Protein AF-A0A2E8SNA7-F1 (afdb_monomer)

Sequence (87 aa):
MYCYSDIEKSEACDKLGSKVEITRFKGLGEISPKEFKNFIGDSIRLDPVIINKETSVDDLLSFYMGKNTPDRQNFIIDNLKVDIDSA

Mean predicted aligned error: 6.97 Å

Solvent-accessible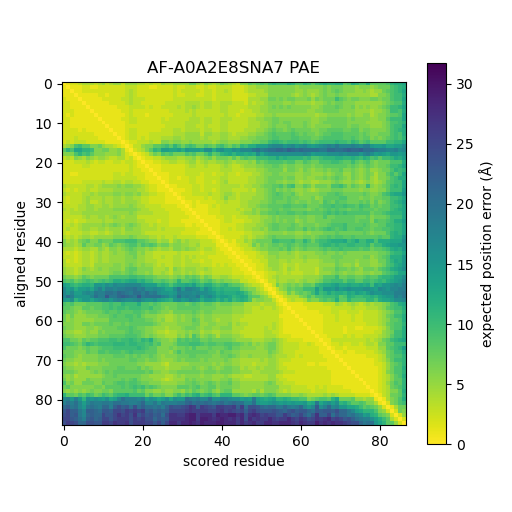 surface area (backbone atoms only — not comparable to full-atom values): 6062 Å² total; per-residue (Å²): 138,90,64,93,47,73,66,51,43,51,56,49,42,69,75,70,44,97,81,72,86,83,85,84,76,92,51,75,88,78,51,54,73,79,61,51,49,74,58,64,55,94,85,44,90,77,84,84,90,80,82,64,89,90,56,58,68,66,60,54,46,46,58,79,71,44,76,95,43,71,67,55,51,52,52,46,63,79,65,58,79,73,76,74,91,80,118

Structure (mmCIF, N/CA/C/O backbone):
data_AF-A0A2E8SNA7-F1
#
_entry.id   AF-A0A2E8SNA7-F1
#
loop_
_atom_site.group_PDB
_atom_site.id
_atom_site.type_symbol
_atom_site.label_atom_id
_atom_site.label_alt_id
_atom_site.label_comp_id
_atom_site.label_asym_id
_atom_site.label_entity_id
_atom_site.label_seq_id
_atom_site.pdbx_PDB_ins_code
_atom_site.Cartn_x
_atom_site.Cartn_y
_atom_site.Cartn_z
_atom_site.occupancy
_atom_si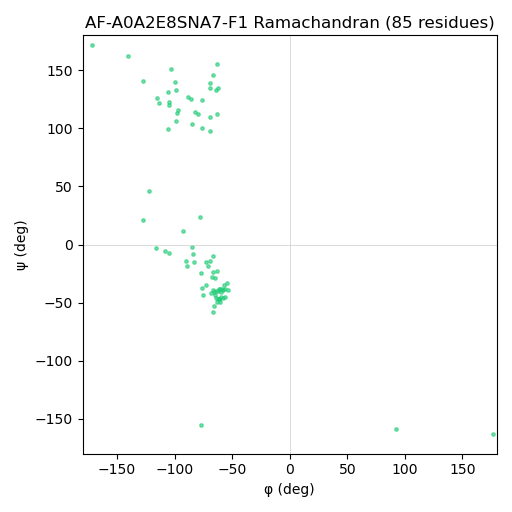te.B_iso_or_equiv
_atom_site.auth_seq_id
_atom_site.auth_comp_id
_atom_site.auth_asym_id
_atom_site.auth_atom_id
_atom_site.pdbx_PDB_model_num
ATOM 1 N N . MET A 1 1 ? -14.479 3.115 14.452 1.00 86.38 1 MET A N 1
ATOM 2 C CA . MET A 1 1 ? -14.640 3.301 12.992 1.00 86.38 1 MET A CA 1
ATOM 3 C C . MET A 1 1 ? -13.249 3.230 12.384 1.00 86.38 1 MET A C 1
ATOM 5 O O . MET A 1 1 ? -12.354 3.816 12.977 1.00 86.38 1 MET A O 1
ATOM 9 N N . TYR A 1 2 ? -13.053 2.495 11.286 1.00 91.88 2 TYR A N 1
ATOM 10 C CA . TYR A 1 2 ? -11.756 2.424 10.595 1.00 91.88 2 TYR A CA 1
ATOM 11 C C . TYR A 1 2 ? -11.765 3.345 9.379 1.00 91.88 2 TYR A C 1
ATOM 13 O O . TYR A 1 2 ? -12.779 3.414 8.686 1.00 91.88 2 TYR A O 1
ATOM 21 N N . CYS A 1 3 ? -10.650 4.035 9.151 1.00 94.50 3 CYS A N 1
ATOM 22 C CA . CYS A 1 3 ? -10.472 4.999 8.068 1.00 94.50 3 CYS A CA 1
ATOM 23 C C . CYS A 1 3 ? -9.201 4.641 7.286 1.00 94.50 3 CYS A C 1
ATOM 25 O O . CYS A 1 3 ? -8.194 4.269 7.889 1.00 94.50 3 CYS A O 1
ATOM 27 N N . TYR A 1 4 ? -9.253 4.769 5.964 1.00 92.75 4 TYR A N 1
ATOM 28 C CA . TYR A 1 4 ? -8.196 4.424 5.008 1.00 92.75 4 TYR A CA 1
ATOM 29 C C . TYR A 1 4 ? -7.673 5.654 4.251 1.00 92.75 4 TYR A C 1
ATOM 31 O O . TYR A 1 4 ? -6.736 5.542 3.464 1.00 92.75 4 TYR A O 1
ATOM 39 N N . SER A 1 5 ? -8.256 6.829 4.498 1.00 93.31 5 SER A N 1
ATOM 40 C CA . SER A 1 5 ? -7.786 8.118 3.992 1.00 93.31 5 SER A CA 1
ATOM 41 C C . SER A 1 5 ? -7.925 9.211 5.054 1.00 93.31 5 SER A C 1
ATOM 43 O O . SER A 1 5 ? -8.678 9.074 6.024 1.00 93.31 5 SER A O 1
ATOM 45 N N . ASP A 1 6 ? -7.212 10.322 4.866 1.00 92.56 6 ASP A N 1
ATOM 46 C CA . ASP A 1 6 ? -7.333 11.487 5.748 1.00 92.56 6 ASP A CA 1
ATOM 47 C C . ASP A 1 6 ? -8.716 12.143 5.684 1.00 92.56 6 ASP A C 1
ATOM 49 O O . ASP A 1 6 ? -9.181 12.681 6.689 1.00 92.56 6 ASP A O 1
ATOM 53 N N . ILE A 1 7 ? -9.389 12.039 4.535 1.00 95.56 7 ILE A N 1
ATOM 54 C CA . ILE A 1 7 ? -10.759 12.524 4.343 1.00 95.56 7 ILE A CA 1
ATOM 55 C C . ILE A 1 7 ? -11.716 11.709 5.217 1.00 95.56 7 ILE A C 1
ATOM 57 O O . ILE A 1 7 ? -12.418 12.284 6.045 1.00 95.56 7 ILE A O 1
ATOM 61 N N . GLU A 1 8 ? -11.669 10.373 5.117 1.00 94.81 8 GLU A N 1
ATOM 62 C CA . GLU A 1 8 ? -12.507 9.487 5.939 1.00 94.81 8 GLU A CA 1
ATOM 63 C C . GLU A 1 8 ? -12.268 9.727 7.437 1.00 94.81 8 GLU A C 1
ATOM 65 O O . GLU A 1 8 ? -13.210 9.744 8.228 1.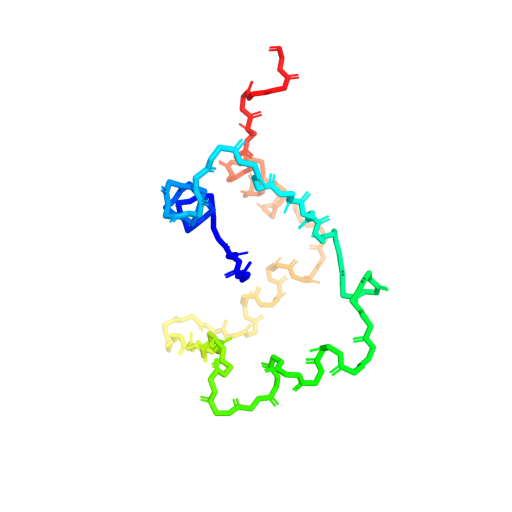00 94.81 8 GLU A O 1
ATOM 70 N N . LYS A 1 9 ? -11.009 9.962 7.831 1.00 93.81 9 LYS A N 1
ATOM 71 C CA . LYS A 1 9 ? -10.645 10.299 9.212 1.00 93.81 9 LYS A CA 1
ATOM 72 C C . LYS A 1 9 ? -11.302 11.605 9.670 1.00 93.81 9 LYS A C 1
ATOM 74 O O . LYS A 1 9 ? -11.844 11.635 10.771 1.00 93.81 9 LYS A O 1
ATOM 79 N N . SER A 1 10 ? -11.247 12.668 8.863 1.00 93.00 10 SER A N 1
ATOM 80 C CA . SER A 1 10 ? -11.862 13.961 9.202 1.00 93.00 10 SER A CA 1
ATOM 81 C C . SER A 1 10 ? -13.372 13.823 9.391 1.00 93.00 10 SER A C 1
ATOM 83 O O . SER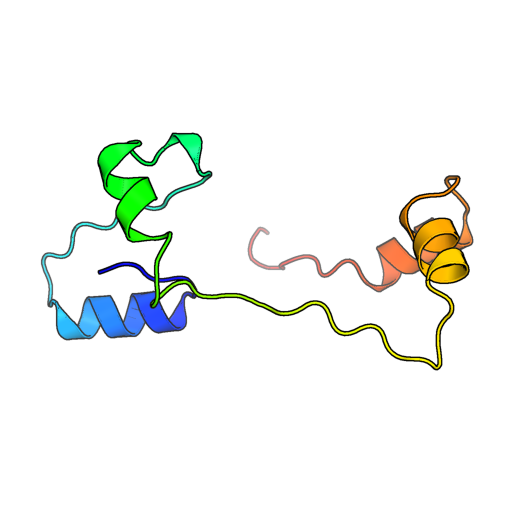 A 1 10 ? -13.898 14.197 10.435 1.00 93.00 10 SER A O 1
ATOM 85 N N . GLU A 1 11 ? -14.052 13.191 8.432 1.00 94.94 11 GLU A N 1
ATOM 86 C CA . GLU A 1 11 ? -15.500 12.961 8.480 1.00 94.94 11 GLU A CA 1
ATOM 87 C C . GLU A 1 11 ? -15.911 12.094 9.684 1.00 94.94 11 GLU A C 1
ATOM 89 O O . GLU A 1 11 ? -16.934 12.338 10.330 1.00 94.94 11 GLU A O 1
ATOM 94 N N . ALA A 1 12 ? -15.102 11.085 10.023 1.00 94.25 12 ALA A N 1
ATOM 95 C CA . ALA A 1 12 ? -15.317 10.241 11.193 1.00 94.25 12 ALA A CA 1
ATOM 96 C C . ALA A 1 12 ? -15.191 11.026 12.506 1.00 94.25 12 ALA A C 1
ATOM 98 O O . ALA A 1 12 ? -16.014 10.842 13.407 1.00 94.25 12 ALA A O 1
ATOM 99 N N . CYS A 1 13 ? -14.184 11.897 12.615 1.00 92.44 13 CYS A N 1
ATOM 100 C CA . CYS A 1 13 ? -13.997 12.768 13.773 1.00 92.44 13 CYS A CA 1
ATOM 101 C C . CYS A 1 13 ? -15.186 13.720 13.949 1.00 92.44 13 CYS A C 1
ATOM 103 O O . CYS A 1 13 ? -15.747 13.787 15.043 1.00 92.44 13 CYS A O 1
ATOM 105 N N . ASP A 1 14 ? -15.631 14.368 12.870 1.00 92.31 14 ASP A N 1
ATOM 106 C CA . ASP A 1 14 ? -16.780 15.281 12.896 1.00 92.31 14 ASP A CA 1
ATOM 107 C C . ASP A 1 14 ? -18.067 14.564 13.332 1.00 92.31 14 ASP A C 1
ATOM 109 O O . ASP A 1 14 ? -18.865 15.099 14.104 1.00 92.31 14 ASP A O 1
ATOM 113 N N . LYS A 1 15 ? -18.249 13.309 12.897 1.00 93.62 15 LYS A N 1
ATOM 114 C CA . LYS A 1 15 ? -19.412 12.483 13.251 1.00 93.62 15 LYS A CA 1
ATOM 115 C C . LYS A 1 15 ? -19.401 11.986 14.700 1.00 93.62 15 LYS A C 1
ATOM 117 O O . LYS A 1 15 ? -20.468 11.818 15.289 1.00 93.62 15 LYS A O 1
ATOM 122 N N . LEU A 1 16 ? -18.229 11.684 15.258 1.00 90.88 16 LEU A N 1
ATOM 123 C CA . LEU A 1 16 ? -18.086 11.118 16.606 1.00 90.88 16 LEU A CA 1
ATOM 124 C C . LEU A 1 16 ? -17.956 12.196 17.700 1.00 90.88 16 LEU A C 1
ATOM 126 O O . LEU A 1 16 ? -18.209 11.907 18.871 1.00 90.88 16 LEU A O 1
ATOM 130 N N . GLY A 1 17 ? -17.617 13.436 17.331 1.00 88.00 17 GLY A N 1
ATOM 131 C CA . GLY A 1 17 ? -17.567 14.591 18.227 1.00 88.00 17 GLY A CA 1
ATOM 132 C C . GLY A 1 17 ? -16.189 14.841 18.849 1.00 88.00 17 GLY A C 1
ATOM 133 O O . GLY A 1 17 ? -15.157 14.427 18.343 1.00 88.00 17 GLY A O 1
ATOM 134 N N . SER A 1 18 ? -16.145 15.560 19.970 1.00 78.94 18 SER A N 1
ATOM 135 C CA . SER A 1 18 ? -14.914 16.174 20.499 1.00 78.94 18 SER A CA 1
ATOM 136 C C . SER A 1 18 ? -14.024 15.279 21.377 1.00 78.94 18 SER A C 1
ATOM 138 O O . SER A 1 18 ? -12.965 15.724 21.812 1.00 78.94 18 SER A O 1
ATOM 140 N N . LYS A 1 19 ? -14.415 14.029 21.659 1.00 85.62 19 LYS A N 1
ATOM 141 C CA . LYS A 1 19 ? -13.657 13.094 22.522 1.00 85.62 19 LYS A CA 1
ATOM 142 C C . LYS A 1 19 ? -13.298 11.788 21.809 1.00 85.62 19 LYS A C 1
ATOM 144 O O . LYS A 1 19 ? -13.501 10.705 22.353 1.00 85.62 19 LYS A O 1
ATOM 149 N N . VAL A 1 20 ? -12.806 11.885 20.578 1.00 90.50 20 VAL A N 1
ATOM 150 C CA . VAL A 1 20 ? -12.384 10.712 19.800 1.00 90.50 20 VAL A CA 1
ATOM 151 C C . VAL A 1 20 ? -10.945 10.359 20.148 1.00 90.50 20 VAL A C 1
ATOM 153 O O . VAL A 1 20 ? -10.049 11.192 20.028 1.00 90.50 20 VAL A O 1
ATOM 156 N N . GLU A 1 21 ? -10.722 9.114 20.555 1.00 91.75 21 GLU A N 1
ATOM 157 C CA . GLU A 1 21 ? -9.384 8.538 20.641 1.00 91.75 21 GLU A CA 1
ATOM 158 C C . GLU A 1 21 ? -9.028 7.911 19.291 1.00 91.75 21 GLU A C 1
ATOM 160 O O . GLU A 1 21 ? -9.794 7.117 18.738 1.00 91.75 21 GLU A O 1
ATOM 165 N N . ILE A 1 22 ? -7.881 8.304 18.738 1.00 92.50 22 ILE A N 1
ATOM 166 C CA . ILE A 1 22 ? -7.440 7.882 17.409 1.00 92.50 22 ILE A CA 1
ATOM 167 C C . ILE A 1 22 ? -6.200 7.009 17.557 1.00 92.50 22 ILE A C 1
ATOM 169 O O . ILE A 1 22 ? -5.163 7.459 18.043 1.00 92.50 22 ILE A O 1
ATOM 173 N N . THR A 1 23 ? -6.283 5.779 17.060 1.00 93.00 23 THR A N 1
ATOM 174 C CA . THR A 1 23 ? -5.139 4.873 16.932 1.00 93.00 23 THR A CA 1
ATOM 175 C C . THR A 1 23 ? -4.720 4.797 15.468 1.00 93.00 23 THR A C 1
ATOM 177 O O . THR A 1 23 ? -5.521 4.439 14.604 1.00 93.00 23 THR A O 1
ATOM 180 N N . ARG A 1 24 ? -3.460 5.135 15.173 1.00 94.00 24 ARG A N 1
ATOM 181 C CA . ARG A 1 24 ? -2.877 5.005 13.831 1.00 94.00 24 ARG A CA 1
ATOM 182 C C . ARG A 1 24 ? -2.071 3.715 13.746 1.00 94.00 24 ARG A C 1
ATOM 184 O O . ARG A 1 24 ? -1.007 3.638 14.350 1.00 94.00 24 ARG A O 1
ATOM 191 N N . PHE A 1 25 ? -2.540 2.769 12.940 1.00 93.69 25 PHE A N 1
ATOM 192 C CA . PHE A 1 25 ? -1.810 1.540 12.645 1.00 93.69 25 PHE A CA 1
ATOM 193 C C . PHE A 1 25 ? -0.672 1.815 11.657 1.00 93.69 25 PHE A C 1
ATOM 195 O O . PHE A 1 25 ? -0.914 2.344 10.570 1.00 93.69 25 PHE A O 1
ATOM 202 N N . LYS A 1 26 ? 0.570 1.464 12.010 1.00 93.19 26 LYS A N 1
ATOM 203 C CA . LYS A 1 26 ? 1.728 1.574 11.093 1.00 93.19 26 LYS A CA 1
ATOM 204 C C . LYS A 1 26 ? 1.965 0.312 10.266 1.00 93.19 26 LYS A C 1
ATOM 206 O O . LYS A 1 26 ? 2.708 0.340 9.289 1.00 93.19 26 LYS A O 1
ATOM 211 N N . GLY A 1 27 ? 1.337 -0.792 10.652 1.00 92.31 27 GLY A N 1
ATOM 212 C CA . GLY A 1 27 ? 1.412 -2.066 9.956 1.00 92.31 27 GLY A CA 1
ATOM 213 C C . GLY A 1 27 ? 0.429 -3.074 10.540 1.00 92.31 27 GLY A C 1
ATOM 214 O O . GLY A 1 27 ? -0.179 -2.843 11.583 1.00 92.31 27 GLY A O 1
ATOM 215 N N . LEU A 1 28 ? 0.289 -4.219 9.872 1.00 91.25 28 LEU A N 1
ATOM 216 C CA . LEU A 1 28 ? -0.697 -5.241 10.245 1.00 91.25 28 LEU A CA 1
ATOM 217 C C . LEU A 1 28 ? -0.409 -5.909 11.600 1.00 91.25 28 LEU A C 1
ATOM 219 O O . LEU A 1 28 ? -1.331 -6.403 12.238 1.00 91.25 28 LEU A O 1
ATOM 223 N N . GLY A 1 29 ? 0.847 -5.902 12.059 1.00 91.75 29 GLY A N 1
ATOM 224 C CA . GLY A 1 29 ? 1.242 -6.499 13.341 1.00 91.75 29 GLY A CA 1
ATOM 225 C C . GLY A 1 29 ? 0.723 -5.762 14.582 1.00 91.75 29 GLY A C 1
ATOM 226 O O . GLY A 1 29 ? 0.767 -6.319 15.673 1.00 91.75 29 GLY A O 1
ATOM 227 N N . GLU A 1 30 ? 0.223 -4.533 14.427 1.00 93.69 30 GLU A N 1
ATOM 228 C CA . GLU A 1 30 ? -0.388 -3.755 15.514 1.00 93.69 30 GLU A CA 1
ATOM 229 C C . GLU A 1 30 ? -1.875 -4.109 15.731 1.00 93.69 30 GLU A C 1
ATOM 231 O O . GLU A 1 30 ? -2.475 -3.668 16.708 1.00 93.69 30 GLU A O 1
ATOM 236 N N . ILE A 1 31 ? -2.472 -4.923 14.848 1.00 93.06 31 ILE A N 1
ATOM 237 C CA . ILE A 1 31 ? -3.871 -5.361 14.929 1.00 93.06 31 ILE A CA 1
ATOM 238 C C . ILE A 1 31 ? -3.930 -6.766 15.537 1.00 93.06 31 ILE A C 1
ATOM 240 O O . ILE A 1 31 ? -3.213 -7.678 15.123 1.00 93.06 31 ILE A O 1
ATOM 244 N N . SER A 1 32 ? -4.824 -6.978 16.505 1.00 92.44 32 SER A N 1
ATOM 245 C CA . SER A 1 32 ? -4.996 -8.309 17.097 1.00 92.44 32 SER A CA 1
ATOM 246 C C . SER A 1 32 ? -5.574 -9.310 16.076 1.00 92.44 32 SER A C 1
ATOM 248 O O . SER A 1 32 ? -6.437 -8.937 15.280 1.00 92.44 32 SER A O 1
ATOM 250 N N . PRO A 1 33 ? -5.214 -10.609 16.107 1.00 92.12 33 PRO A N 1
ATOM 251 C CA . PRO A 1 33 ? -5.734 -11.584 15.137 1.00 92.12 33 PRO A CA 1
ATOM 252 C C . PRO A 1 33 ? -7.268 -11.682 15.102 1.00 92.12 33 PRO A C 1
ATOM 254 O O . PRO A 1 33 ? -7.867 -11.880 14.044 1.00 92.12 33 PRO A O 1
ATOM 257 N N . LYS A 1 34 ? -7.918 -11.521 16.263 1.00 90.81 34 LYS A N 1
ATOM 258 C CA . LYS A 1 34 ? -9.383 -11.539 16.390 1.00 90.81 34 LYS A CA 1
ATOM 259 C C . LYS A 1 34 ? -10.030 -10.345 15.687 1.00 90.81 34 LYS A C 1
ATOM 261 O O . LYS A 1 34 ? -11.086 -10.500 15.085 1.00 90.81 34 LYS A O 1
ATOM 266 N N . GLU A 1 35 ? -9.404 -9.178 15.778 1.00 89.88 35 GLU A N 1
ATOM 267 C CA . GLU A 1 35 ? -9.850 -7.954 15.118 1.00 89.88 35 GLU A CA 1
ATOM 268 C C . GLU A 1 35 ? -9.549 -7.993 13.618 1.00 89.88 35 GLU A C 1
ATOM 270 O O . GLU A 1 35 ? -10.433 -7.701 12.818 1.00 89.88 35 GLU A O 1
ATOM 275 N N . PHE A 1 36 ? -8.353 -8.455 13.230 1.00 90.75 36 PHE A N 1
ATOM 276 C CA . PHE A 1 36 ? -7.943 -8.562 11.829 1.00 90.75 36 PHE A CA 1
ATOM 277 C C . PHE A 1 36 ? -8.911 -9.420 11.005 1.00 90.75 36 PHE A C 1
ATOM 279 O O . PHE A 1 36 ? -9.258 -9.073 9.877 1.00 90.75 36 PHE A O 1
ATOM 286 N N . LYS A 1 37 ? -9.426 -10.507 11.596 1.00 89.81 37 LYS A N 1
ATOM 287 C CA . LYS A 1 37 ? -10.427 -11.373 10.958 1.00 89.81 37 LYS A CA 1
ATOM 288 C C . LYS A 1 37 ? -11.665 -10.605 10.477 1.00 89.81 37 LYS A C 1
ATOM 290 O O . LYS A 1 37 ? -12.222 -10.974 9.452 1.00 89.81 37 LYS A O 1
ATOM 295 N N . ASN A 1 38 ? -12.078 -9.540 11.165 1.00 88.81 38 ASN A N 1
ATOM 296 C CA . ASN A 1 38 ? -13.263 -8.763 10.786 1.00 88.81 38 ASN A CA 1
ATOM 297 C C . ASN A 1 38 ? -13.061 -7.942 9.503 1.00 88.81 38 ASN A C 1
ATOM 299 O O . ASN A 1 38 ? -14.042 -7.530 8.891 1.00 88.81 38 ASN A O 1
ATOM 303 N N . PHE A 1 39 ? -11.814 -7.706 9.087 1.00 89.56 39 PHE A N 1
ATOM 304 C CA . PHE A 1 39 ? -11.510 -7.038 7.819 1.00 89.56 39 PHE A CA 1
ATOM 305 C C . PHE A 1 39 ? -11.538 -7.992 6.624 1.00 89.56 39 PHE A C 1
ATOM 307 O O . PHE A 1 39 ? -11.577 -7.537 5.483 1.00 89.56 39 PHE A O 1
ATOM 314 N N . ILE A 1 40 ? -11.516 -9.303 6.877 1.00 89.94 40 ILE A N 1
ATOM 315 C CA . ILE A 1 40 ? -11.513 -10.338 5.849 1.00 89.94 40 ILE A CA 1
ATOM 316 C C . ILE A 1 40 ? -12.901 -10.982 5.805 1.00 89.94 40 ILE A C 1
ATOM 318 O O . ILE A 1 40 ? -13.237 -11.839 6.620 1.00 89.94 40 ILE A O 1
ATOM 322 N N . GLY A 1 41 ? -13.720 -10.551 4.851 1.00 88.38 41 GLY A N 1
ATOM 323 C CA . GLY A 1 41 ? -15.092 -11.019 4.658 1.00 88.38 41 GLY A CA 1
ATOM 324 C C . GLY A 1 41 ? -15.765 -10.258 3.521 1.00 88.38 41 GLY A C 1
ATOM 325 O O . GLY A 1 41 ? -15.085 -9.592 2.753 1.00 88.38 41 GLY A O 1
ATOM 326 N N . ASP A 1 42 ? -17.090 -10.303 3.428 1.00 89.81 42 ASP A N 1
ATOM 327 C CA . ASP A 1 42 ? -17.824 -9.731 2.285 1.00 89.81 42 ASP A CA 1
ATOM 328 C C . ASP A 1 42 ? -17.667 -8.206 2.137 1.00 89.81 42 ASP A C 1
ATOM 330 O O . ASP A 1 42 ? -17.828 -7.663 1.048 1.00 89.81 42 ASP A O 1
ATOM 334 N N . SER A 1 43 ? -17.326 -7.503 3.223 1.00 87.12 43 SER A N 1
ATOM 335 C CA . SER A 1 43 ? -17.076 -6.056 3.238 1.00 87.12 43 SER A CA 1
ATOM 336 C C . SER A 1 43 ? -15.604 -5.677 3.036 1.00 87.12 43 SER A C 1
ATOM 338 O O . SER A 1 43 ? -15.226 -4.533 3.301 1.00 87.12 43 SER A O 1
ATOM 340 N N . ILE A 1 44 ? -14.750 -6.627 2.644 1.00 93.38 44 ILE A N 1
ATOM 341 C CA . ILE A 1 44 ? -13.338 -6.360 2.368 1.00 93.38 44 ILE A CA 1
ATOM 342 C C . ILE A 1 44 ? -13.197 -5.380 1.198 1.00 93.38 44 ILE A C 1
ATOM 344 O O . ILE A 1 44 ? -13.845 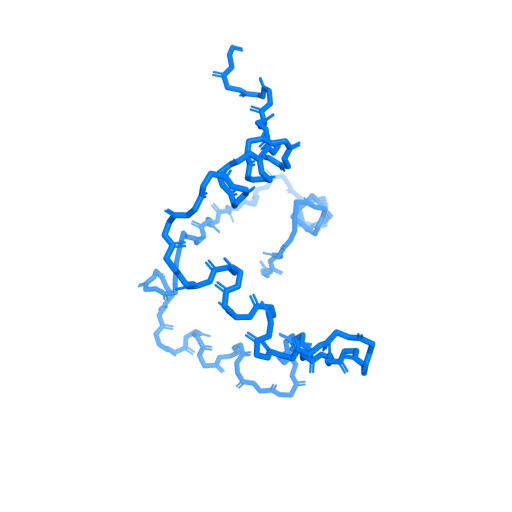-5.512 0.160 1.00 93.38 44 ILE A O 1
ATOM 348 N N . ARG A 1 45 ? -12.328 -4.382 1.367 1.00 90.19 45 ARG A N 1
ATOM 349 C CA . ARG A 1 45 ? -11.986 -3.423 0.312 1.00 90.19 45 ARG A CA 1
ATOM 350 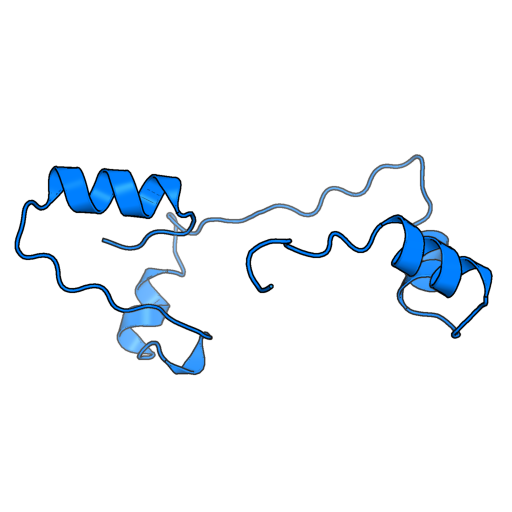C C . ARG A 1 45 ? -10.875 -4.027 -0.548 1.00 90.19 45 ARG A C 1
ATOM 352 O O . ARG A 1 45 ? -9.734 -4.099 -0.101 1.00 90.19 45 ARG A O 1
ATOM 359 N N . LEU A 1 46 ? -11.227 -4.512 -1.736 1.00 92.12 46 LEU A N 1
ATOM 360 C CA . LEU A 1 46 ? -10.285 -5.087 -2.698 1.00 92.12 46 LEU A CA 1
ATOM 361 C C . LEU A 1 46 ? -10.053 -4.113 -3.843 1.00 92.12 46 LEU A C 1
ATOM 363 O O . LEU A 1 46 ? -11.015 -3.674 -4.469 1.00 92.12 46 LEU A O 1
ATOM 367 N N . ASP A 1 47 ? -8.784 -3.881 -4.165 1.00 90.50 47 ASP A N 1
ATOM 368 C CA . ASP A 1 47 ? -8.389 -3.209 -5.397 1.00 90.50 47 ASP A CA 1
ATOM 369 C C . ASP A 1 47 ? -7.970 -4.268 -6.426 1.00 90.50 47 ASP A C 1
ATOM 371 O O . ASP A 1 47 ? -6.921 -4.906 -6.271 1.00 90.50 47 ASP A O 1
ATOM 375 N N . PRO A 1 48 ? -8.795 -4.531 -7.456 1.00 91.88 48 PRO A N 1
ATOM 376 C CA . PRO A 1 48 ? -8.465 -5.520 -8.468 1.00 91.88 48 PRO A CA 1
ATOM 377 C C . PRO A 1 48 ? -7.302 -5.030 -9.334 1.00 91.88 48 PRO A C 1
ATOM 379 O O . PRO A 1 48 ? -7.297 -3.905 -9.832 1.00 91.88 48 PRO A O 1
ATOM 382 N N . VAL A 1 49 ? -6.332 -5.909 -9.576 1.00 88.38 49 VAL A N 1
ATOM 383 C CA . VAL A 1 49 ? -5.221 -5.619 -10.488 1.00 88.38 49 VAL A CA 1
ATOM 384 C C . VAL A 1 49 ? -5.696 -5.808 -11.926 1.00 88.38 49 VAL A C 1
ATOM 386 O O . VAL A 1 49 ? -5.973 -6.928 -12.357 1.00 88.38 49 VAL A O 1
ATOM 389 N N . ILE A 1 50 ? -5.784 -4.708 -12.675 1.00 87.50 50 ILE A N 1
ATOM 390 C CA . ILE A 1 50 ? -6.152 -4.707 -14.095 1.00 87.50 50 ILE A CA 1
ATOM 391 C C . ILE A 1 50 ? -4.889 -4.477 -14.923 1.00 87.50 50 ILE A C 1
ATOM 393 O O . ILE A 1 50 ? -4.230 -3.448 -14.790 1.00 87.50 50 ILE A O 1
ATOM 397 N N . ILE A 1 51 ? -4.560 -5.427 -15.796 1.00 81.31 51 ILE A N 1
ATOM 398 C CA . ILE A 1 51 ? -3.390 -5.342 -16.675 1.00 81.31 51 ILE A CA 1
ATOM 399 C C . ILE A 1 51 ? -3.848 -4.829 -18.042 1.00 81.31 51 ILE A C 1
ATOM 401 O O . ILE A 1 51 ? -4.635 -5.488 -18.727 1.00 81.31 51 ILE A O 1
ATOM 405 N N . ASN A 1 52 ? -3.372 -3.644 -18.434 1.00 78.62 52 ASN A N 1
ATOM 406 C CA . ASN A 1 52 ? -3.627 -3.098 -19.766 1.00 78.62 52 ASN A CA 1
ATOM 407 C C . ASN A 1 52 ? -2.871 -3.928 -20.821 1.00 78.62 52 ASN A C 1
ATOM 409 O O . ASN A 1 52 ? -1.725 -4.312 -20.611 1.00 78.62 52 ASN A O 1
ATOM 413 N N . LYS A 1 53 ? -3.509 -4.201 -21.964 1.00 77.38 53 LYS A N 1
ATOM 414 C CA . LYS A 1 53 ? -2.939 -5.008 -23.056 1.00 77.38 53 LYS A CA 1
ATOM 415 C C . LYS A 1 53 ? -1.842 -4.286 -23.843 1.00 77.38 53 LYS A C 1
ATOM 417 O O . LYS A 1 53 ? -1.142 -4.927 -24.618 1.00 77.38 53 LYS A O 1
ATOM 422 N N . GLU A 1 54 ? -1.734 -2.971 -23.686 1.00 78.75 54 GLU A N 1
ATOM 423 C CA . GLU A 1 54 ? -0.806 -2.120 -24.441 1.00 78.75 54 GLU A CA 1
ATOM 424 C C . GLU A 1 54 ? 0.642 -2.213 -23.938 1.00 78.75 54 GLU A C 1
ATOM 426 O O . GLU A 1 54 ? 1.569 -1.998 -24.715 1.00 78.75 54 GLU A O 1
ATOM 431 N N . THR A 1 55 ? 0.845 -2.585 -22.670 1.00 76.56 55 THR A N 1
ATOM 432 C CA . THR A 1 55 ? 2.174 -2.740 -22.065 1.00 76.56 55 THR A CA 1
ATOM 433 C C . THR A 1 55 ? 2.397 -4.200 -21.697 1.00 76.56 55 THR A C 1
ATOM 435 O O . THR A 1 55 ? 1.602 -4.786 -20.961 1.00 76.56 55 THR A O 1
ATOM 438 N N . SER A 1 56 ? 3.494 -4.791 -22.173 1.00 86.25 56 SER A N 1
ATOM 439 C CA . SER A 1 56 ? 3.889 -6.134 -21.747 1.00 86.25 56 SER A CA 1
ATOM 440 C C . SER A 1 56 ? 4.218 -6.142 -20.252 1.00 86.25 56 SER A C 1
ATOM 442 O O . SER A 1 56 ? 4.967 -5.293 -19.761 1.00 86.25 56 SER A O 1
ATOM 444 N N . VAL A 1 57 ? 3.687 -7.126 -19.525 1.00 88.31 57 VAL A N 1
ATOM 445 C CA . VAL A 1 57 ? 4.009 -7.343 -18.104 1.00 88.31 57 VAL A CA 1
ATOM 446 C C . VAL A 1 57 ? 5.510 -7.569 -17.920 1.00 88.31 57 VAL A C 1
ATOM 448 O O . VAL A 1 57 ? 6.094 -7.053 -16.967 1.00 88.31 57 VAL A O 1
ATOM 451 N N . ASP A 1 58 ? 6.142 -8.280 -18.854 1.00 90.44 58 ASP A N 1
ATOM 452 C CA . ASP A 1 58 ? 7.570 -8.592 -18.799 1.00 90.44 58 ASP A CA 1
ATOM 453 C C . ASP A 1 58 ? 8.432 -7.326 -18.887 1.00 90.44 58 ASP A C 1
ATOM 455 O O . ASP A 1 58 ? 9.406 -7.188 -18.140 1.00 90.44 58 ASP A O 1
ATOM 459 N N . ASP A 1 59 ? 8.049 -6.371 -19.739 1.00 88.75 59 ASP A N 1
ATOM 460 C CA . ASP A 1 59 ? 8.763 -5.098 -19.889 1.00 88.75 59 ASP A CA 1
ATOM 461 C C . ASP A 1 59 ? 8.609 -4.232 -18.633 1.00 88.75 59 ASP A C 1
ATOM 463 O O . ASP A 1 59 ? 9.587 -3.671 -18.132 1.00 88.75 59 ASP A O 1
ATOM 467 N N . LEU A 1 60 ? 7.398 -4.184 -18.066 1.00 89.94 60 LEU A N 1
ATOM 468 C CA . LEU A 1 60 ? 7.116 -3.456 -16.828 1.00 89.94 60 LEU A CA 1
ATOM 469 C C . LEU A 1 60 ? 7.928 -4.012 -15.650 1.00 89.94 60 LEU A C 1
ATOM 471 O O . LEU A 1 60 ? 8.559 -3.251 -14.911 1.00 89.94 60 LEU A O 1
ATOM 475 N N . LEU A 1 61 ? 7.953 -5.336 -15.483 1.00 92.19 61 LEU A N 1
ATOM 476 C CA . LEU A 1 61 ? 8.729 -5.987 -14.428 1.00 92.19 61 LEU A CA 1
ATOM 477 C C . LEU A 1 61 ? 10.232 -5.805 -14.643 1.00 92.19 61 LEU A C 1
ATOM 479 O O . LEU A 1 61 ? 10.952 -5.515 -13.688 1.00 92.19 61 LEU A O 1
ATOM 483 N N . SER A 1 62 ? 10.713 -5.918 -15.880 1.00 92.88 62 SER A N 1
ATOM 484 C CA . SER A 1 62 ? 12.129 -5.712 -16.201 1.00 92.88 62 SER A CA 1
ATOM 485 C C . SER A 1 62 ? 12.577 -4.289 -15.884 1.00 92.88 62 SER A C 1
ATOM 487 O O . SER A 1 62 ? 13.661 -4.095 -15.333 1.00 92.88 62 SER A O 1
ATOM 489 N N . PHE A 1 63 ? 11.729 -3.299 -16.163 1.00 93.06 63 PHE A N 1
ATOM 490 C CA . PHE A 1 63 ? 11.998 -1.912 -15.821 1.00 93.06 63 PHE A CA 1
ATOM 491 C C . PHE A 1 63 ? 12.017 -1.695 -14.300 1.00 93.06 63 PHE A C 1
ATOM 493 O O . PHE A 1 63 ? 13.041 -1.296 -13.748 1.00 93.06 63 PHE A O 1
ATOM 500 N N . TYR A 1 64 ? 10.931 -2.004 -13.583 1.00 92.56 64 TYR A N 1
ATOM 501 C CA . TYR A 1 64 ? 10.838 -1.672 -12.154 1.00 92.56 64 TYR A CA 1
ATOM 502 C C . TYR A 1 64 ? 11.654 -2.600 -11.242 1.00 92.56 64 TYR A C 1
ATOM 504 O O . TYR A 1 64 ? 12.248 -2.128 -10.275 1.00 92.56 64 TYR A O 1
ATOM 512 N N . MET A 1 65 ? 11.724 -3.898 -11.545 1.00 94.06 65 MET A N 1
ATOM 513 C CA . MET A 1 65 ? 12.325 -4.931 -10.682 1.00 94.06 65 MET A CA 1
ATOM 514 C C . MET A 1 65 ? 13.659 -5.477 -11.215 1.00 94.06 65 MET A C 1
ATOM 516 O O . MET A 1 65 ? 14.316 -6.266 -10.538 1.00 94.06 65 MET A O 1
ATOM 520 N N . GLY A 1 66 ? 14.077 -5.077 -12.420 1.00 92.19 66 GLY A N 1
ATOM 521 C CA . GLY A 1 66 ? 15.322 -5.538 -13.032 1.00 92.19 66 GLY A CA 1
ATOM 522 C C . GLY A 1 66 ? 16.582 -4.871 -12.473 1.00 92.19 66 GLY A C 1
ATOM 523 O O . GLY A 1 66 ? 16.639 -4.388 -11.337 1.00 92.19 66 GLY A O 1
ATOM 524 N N . LYS A 1 67 ? 17.638 -4.844 -13.292 1.00 94.12 67 LYS A N 1
ATOM 525 C CA . LYS A 1 67 ? 18.928 -4.246 -12.914 1.00 94.12 67 LYS A CA 1
ATOM 526 C C . LYS A 1 67 ? 18.797 -2.745 -12.657 1.00 94.12 67 LYS A C 1
ATOM 528 O O . LYS A 1 67 ? 17.930 -2.074 -13.204 1.00 94.12 67 LYS A O 1
ATOM 533 N N . ASN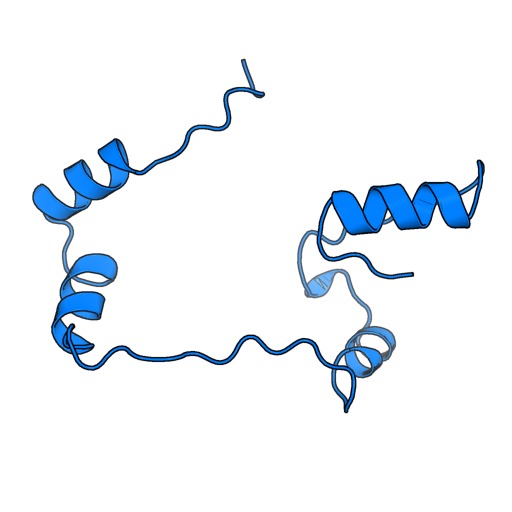 A 1 68 ? 19.710 -2.206 -11.852 1.00 92.88 68 ASN A N 1
ATOM 534 C CA . ASN A 1 68 ? 19.780 -0.767 -11.638 1.00 92.88 68 ASN A CA 1
ATOM 535 C C . ASN A 1 68 ? 20.418 -0.065 -12.838 1.00 92.88 68 ASN A C 1
ATOM 537 O O . ASN A 1 68 ? 21.636 -0.084 -12.995 1.00 92.88 68 ASN A O 1
ATOM 541 N N . THR A 1 69 ? 19.581 0.510 -13.694 1.00 96.06 69 THR A N 1
ATOM 542 C CA . THR A 1 69 ? 19.990 1.241 -14.899 1.00 96.06 69 THR A CA 1
ATOM 543 C C . THR A 1 69 ? 19.892 2.757 -14.689 1.00 96.06 69 THR A C 1
ATOM 545 O O . THR A 1 69 ? 18.979 3.181 -13.973 1.00 96.06 69 THR A O 1
ATOM 548 N N . PRO A 1 70 ? 20.722 3.575 -15.366 1.00 96.69 70 PRO A N 1
ATOM 549 C CA . PRO A 1 70 ? 20.596 5.036 -15.347 1.00 96.69 70 PRO A CA 1
ATOM 550 C C . PRO A 1 70 ? 19.195 5.537 -15.727 1.00 96.69 70 PRO A C 1
ATOM 552 O O . PRO A 1 70 ? 18.674 6.431 -15.072 1.00 96.69 70 PRO A O 1
ATOM 555 N N . ASP A 1 71 ? 18.543 4.908 -16.710 1.00 95.56 71 ASP A N 1
ATOM 556 C CA . ASP A 1 71 ? 17.198 5.303 -17.157 1.00 95.56 71 ASP A CA 1
ATOM 557 C C . ASP A 1 71 ? 16.160 5.166 -16.040 1.00 95.56 71 ASP A C 1
ATOM 559 O O . ASP A 1 71 ? 15.413 6.099 -15.756 1.00 95.56 71 ASP A O 1
ATOM 563 N N . ARG A 1 72 ? 16.165 4.027 -15.337 1.00 95.69 72 ARG A N 1
ATOM 564 C CA . ARG A 1 72 ? 15.328 3.812 -14.149 1.00 95.69 72 ARG A CA 1
ATOM 565 C C . ARG A 1 72 ? 15.620 4.821 -13.043 1.00 95.69 72 ARG A C 1
ATOM 567 O O . ARG A 1 72 ? 14.695 5.290 -12.391 1.00 95.69 72 ARG A O 1
ATOM 574 N N . GLN A 1 73 ? 16.891 5.139 -12.811 1.00 93.94 73 GLN A N 1
ATOM 575 C C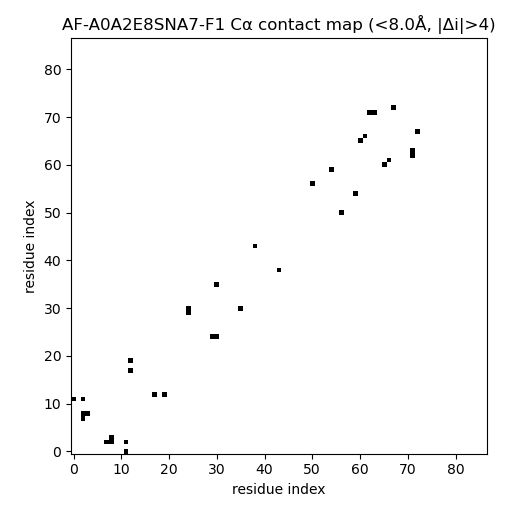A . GLN A 1 73 ? 17.272 6.116 -11.795 1.00 93.94 73 GLN A CA 1
ATOM 576 C C . GLN A 1 73 ? 16.724 7.506 -12.131 1.00 93.94 73 GLN A C 1
ATOM 578 O O . GLN A 1 73 ? 16.083 8.112 -11.277 1.00 93.94 73 GLN A O 1
ATOM 583 N N . ASN A 1 74 ? 16.930 7.978 -13.362 1.00 96.19 74 ASN A N 1
ATOM 584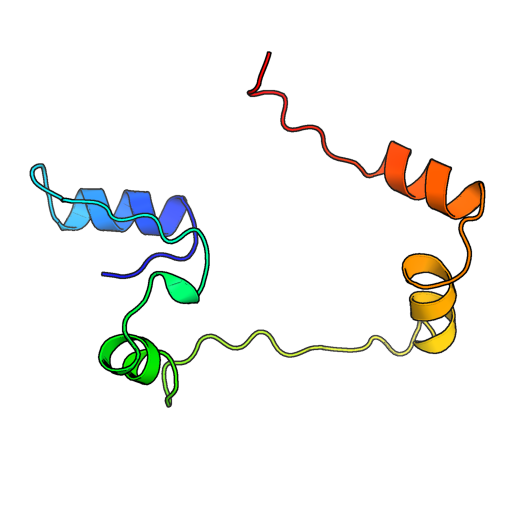 C CA . ASN A 1 74 ? 16.409 9.264 -13.825 1.00 96.19 74 ASN A CA 1
ATOM 585 C C . ASN A 1 74 ? 14.880 9.287 -13.745 1.00 96.19 74 ASN A C 1
ATOM 587 O O . ASN A 1 74 ? 14.316 10.203 -13.161 1.00 96.19 74 ASN A O 1
ATOM 591 N N . PHE A 1 75 ? 14.218 8.214 -14.195 1.00 95.06 75 PHE A N 1
ATOM 592 C CA . PHE A 1 75 ? 12.768 8.073 -14.073 1.00 95.06 75 PHE A CA 1
ATOM 593 C C . PHE A 1 75 ? 12.289 8.201 -12.622 1.00 95.06 75 PHE A C 1
ATOM 595 O O . PHE A 1 75 ? 11.306 8.891 -12.362 1.00 95.06 75 PHE A O 1
ATOM 602 N N . ILE A 1 76 ? 12.963 7.550 -11.666 1.00 93.00 76 ILE A N 1
ATOM 603 C CA . ILE A 1 76 ? 12.611 7.664 -10.246 1.00 93.00 76 ILE A CA 1
ATOM 604 C C . ILE A 1 76 ? 12.823 9.095 -9.760 1.00 93.00 76 ILE A C 1
ATOM 606 O O . ILE A 1 76 ? 11.934 9.618 -9.107 1.00 93.00 76 ILE A O 1
ATOM 610 N N . ILE A 1 77 ? 13.954 9.733 -10.077 1.00 91.94 77 ILE A N 1
ATOM 611 C CA . ILE A 1 77 ? 14.245 11.114 -9.658 1.00 91.94 77 ILE A CA 1
ATOM 612 C C . ILE A 1 77 ? 13.167 12.075 -10.170 1.00 91.94 77 ILE A C 1
ATOM 614 O O . ILE A 1 77 ? 12.644 12.865 -9.390 1.00 91.94 77 ILE A O 1
ATOM 618 N N . ASP A 1 78 ? 12.790 11.956 -11.441 1.00 93.56 78 ASP A N 1
ATOM 619 C CA . ASP A 1 78 ? 11.809 12.837 -12.077 1.00 93.56 78 ASP A CA 1
ATOM 620 C C . ASP A 1 78 ? 10.389 12.655 -11.511 1.00 93.56 78 ASP A C 1
ATOM 622 O O . ASP A 1 78 ? 9.585 13.587 -11.527 1.00 93.56 78 ASP A O 1
ATOM 626 N N . ASN A 1 79 ? 10.065 11.458 -11.007 1.00 92.31 79 ASN A N 1
ATOM 627 C CA . ASN A 1 79 ? 8.734 11.117 -10.490 1.00 92.31 79 ASN A CA 1
ATOM 628 C C . ASN A 1 79 ? 8.655 11.058 -8.959 1.00 92.31 79 ASN A C 1
ATOM 630 O O . ASN A 1 79 ? 7.560 10.898 -8.411 1.00 92.31 79 ASN A O 1
ATOM 634 N N . LEU A 1 80 ? 9.784 11.165 -8.255 1.00 90.12 80 LEU A N 1
ATOM 635 C CA . LEU A 1 80 ? 9.822 11.167 -6.802 1.00 90.12 80 LEU A CA 1
ATOM 636 C C . LEU A 1 80 ? 9.193 12.468 -6.308 1.00 90.12 80 LEU A C 1
ATOM 638 O O . LEU A 1 80 ? 9.830 13.518 -6.248 1.00 90.12 80 LEU A O 1
ATOM 642 N N . LYS A 1 81 ? 7.917 12.391 -5.935 1.00 80.88 81 LYS A N 1
ATOM 643 C CA . LYS A 1 81 ? 7.249 13.476 -5.226 1.00 80.88 81 LYS A CA 1
ATOM 644 C C . LYS A 1 81 ? 7.847 13.559 -3.828 1.00 80.88 81 LYS A C 1
ATOM 646 O O . LYS A 1 81 ? 7.654 12.662 -3.013 1.00 80.88 81 LYS A O 1
ATOM 651 N N . VAL A 1 82 ? 8.607 14.617 -3.579 1.00 76.38 82 VAL A N 1
ATOM 652 C CA . VAL A 1 82 ? 9.043 14.973 -2.232 1.00 76.38 82 VAL A CA 1
ATOM 653 C C . VAL A 1 82 ? 7.886 15.733 -1.596 1.00 76.38 82 VAL A C 1
ATOM 655 O O . VAL A 1 82 ? 7.535 16.813 -2.070 1.00 76.38 82 VAL A O 1
ATOM 658 N N . ASP A 1 83 ? 7.267 15.166 -0.562 1.00 59.31 83 ASP A N 1
ATOM 659 C CA . ASP A 1 83 ? 6.311 15.911 0.256 1.00 59.31 83 ASP A CA 1
ATOM 660 C C . ASP A 1 83 ? 7.064 17.070 0.927 1.00 59.31 83 ASP A C 1
ATOM 662 O O . ASP A 1 83 ? 7.953 16.864 1.755 1.00 59.31 83 ASP A O 1
ATOM 666 N N . ILE A 1 84 ? 6.735 18.301 0.526 1.00 54.31 84 ILE A N 1
ATOM 667 C CA . ILE A 1 84 ? 7.401 19.541 0.962 1.00 54.31 84 ILE A CA 1
ATOM 668 C C . ILE A 1 84 ? 7.159 19.828 2.462 1.00 54.31 84 ILE A C 1
ATOM 670 O O . ILE A 1 84 ? 7.865 20.637 3.054 1.00 54.31 84 ILE A O 1
ATOM 674 N N . ASP A 1 85 ? 6.260 19.100 3.129 1.00 55.25 85 ASP A N 1
ATOM 675 C CA . ASP A 1 85 ? 5.863 19.333 4.528 1.00 55.25 85 ASP A CA 1
ATOM 676 C C . ASP A 1 85 ? 6.865 18.811 5.584 1.00 55.25 85 ASP A C 1
ATOM 678 O O . ASP A 1 85 ? 6.500 18.545 6.730 1.00 55.25 85 ASP A O 1
ATOM 682 N N . SER A 1 86 ? 8.141 18.649 5.227 1.00 50.38 86 SER A N 1
ATOM 683 C CA . SER A 1 86 ? 9.200 18.252 6.170 1.00 50.38 86 SER A CA 1
ATOM 684 C C . SER A 1 86 ? 10.430 19.173 6.179 1.00 50.38 86 SER A C 1
ATOM 686 O O . SER A 1 86 ? 11.486 18.767 6.668 1.00 50.38 86 SER A O 1
ATOM 688 N N . ALA A 1 87 ? 10.284 20.418 5.707 1.00 39.91 87 ALA A N 1
ATOM 689 C CA . ALA A 1 87 ? 11.282 21.487 5.841 1.00 39.91 87 ALA A CA 1
ATOM 690 C C . ALA A 1 87 ? 10.788 22.641 6.728 1.00 39.91 87 ALA A C 1
ATOM 692 O O . ALA A 1 87 ? 9.622 23.061 6.561 1.00 39.91 87 ALA A O 1
#

Foldseek 3Di:
DDDDDPVSVVVVDVVVDDDDDDDDDPDPVVDDPVRVVVCPDPPNDDDDDDDDPVDDPVVVCCLPVNDDDPVSVVVCVVPVDDPPVPD

Radius of gyration: 19.62 Å; Cα contacts (8 Å, |Δi|>4): 18; chains: 1; bounding box: 40×33×47 Å

Secondary structure (DSSP, 8-state):
---SSHHHHHHHHHHH-TT------SSGGGS-HHHHGGGSSTT---------TTS-HHHHHHHHHS---HHHHHHHHHH----STT-

pLDDT: mean 88.4, std 10.21, range [39.91, 96.69]